Protein AF-G5A8E5-F1 (afdb_monomer_lite)

Organism: Phytophthora sojae (strain P6497) (NCBI:txid1094619)

Sequence (56 aa):
KGGKQICLRFLSAQGCRGKNGKCIIDNLCHFKPAALPDVVRDFTDKNYGGLSSDMQ

pLDDT: mean 90.44, std 7.28, range [54.25, 96.12]

Structure (mmCIF, N/CA/C/O backbone):
data_AF-G5A8E5-F1
#
_entry.id   AF-G5A8E5-F1
#
loop_
_atom_site.group_PDB
_atom_site.id
_atom_site.type_symbol
_atom_site.label_atom_id
_atom_site.label_alt_id
_atom_site.label_comp_id
_atom_site.label_asym_id
_atom_site.label_entity_id
_atom_site.label_seq_id
_atom_site.pdbx_PDB_ins_code
_atom_site.Cartn_x
_atom_site.Cartn_y
_atom_site.Cartn_z
_atom_site.occupancy
_atom_site.B_iso_or_equiv
_atom_site.auth_seq_id
_atom_site.auth_comp_id
_atom_site.auth_asym_id
_atom_site.auth_atom_id
_atom_site.pdbx_PDB_model_num
ATOM 1 N N . LYS A 1 1 ? 2.205 -12.812 -5.190 1.00 54.25 1 LYS A N 1
ATOM 2 C CA . LYS A 1 1 ? 3.678 -12.837 -5.383 1.00 54.25 1 LYS A CA 1
ATOM 3 C C . LYS A 1 1 ? 4.304 -13.134 -4.025 1.00 54.25 1 LYS A C 1
ATOM 5 O O . LYS A 1 1 ? 4.368 -12.234 -3.201 1.00 54.25 1 LYS A O 1
ATOM 10 N N . GLY A 1 2 ? 4.587 -14.407 -3.748 1.00 62.00 2 GLY A N 1
ATOM 11 C CA . GLY A 1 2 ? 4.862 -14.888 -2.388 1.00 62.00 2 GLY A CA 1
ATOM 12 C C . GLY A 1 2 ? 6.193 -14.373 -1.848 1.00 62.00 2 GLY A C 1
ATOM 13 O O . GLY A 1 2 ? 7.225 -14.655 -2.445 1.00 62.00 2 GLY A O 1
ATOM 14 N N . GLY A 1 3 ? 6.144 -13.593 -0.763 1.00 82.94 3 GLY A N 1
ATOM 15 C CA . GLY A 1 3 ? 7.309 -13.110 -0.007 1.00 82.94 3 GLY A CA 1
ATOM 16 C C . GLY A 1 3 ? 7.492 -11.588 0.031 1.00 82.94 3 GLY A C 1
ATOM 17 O O . GLY A 1 3 ? 8.130 -11.085 0.948 1.00 82.94 3 GLY A O 1
ATOM 18 N N . LYS A 1 4 ? 6.910 -10.839 -0.917 1.00 89.44 4 LYS A N 1
ATOM 19 C CA . LYS A 1 4 ? 7.029 -9.370 -0.955 1.00 89.44 4 LYS A CA 1
ATOM 20 C C . LYS A 1 4 ? 5.967 -8.702 -0.082 1.00 89.44 4 LYS A C 1
ATOM 22 O O . LYS A 1 4 ? 4.811 -9.120 -0.074 1.00 89.44 4 LYS A O 1
ATOM 27 N N . GLN A 1 5 ? 6.354 -7.636 0.606 1.00 92.19 5 GLN A N 1
ATOM 28 C CA . GLN A 1 5 ? 5.446 -6.794 1.386 1.00 92.19 5 GLN A CA 1
ATOM 29 C C . GLN A 1 5 ? 4.609 -5.890 0.457 1.00 92.19 5 GLN A C 1
ATOM 31 O O . GLN A 1 5 ? 4.936 -5.692 -0.717 1.00 92.19 5 GLN A O 1
ATOM 36 N N . ILE A 1 6 ? 3.501 -5.343 0.957 1.00 91.56 6 ILE A N 1
ATOM 37 C CA . ILE A 1 6 ? 2.610 -4.476 0.171 1.00 91.56 6 ILE A CA 1
ATOM 38 C C . ILE A 1 6 ? 3.117 -3.032 0.214 1.00 91.56 6 ILE A C 1
ATOM 40 O O . ILE A 1 6 ? 3.427 -2.497 1.277 1.00 91.56 6 ILE A O 1
ATOM 44 N N . CYS A 1 7 ? 3.173 -2.371 -0.942 1.00 94.25 7 CYS A N 1
ATOM 45 C CA . CYS A 1 7 ? 3.466 -0.944 -1.005 1.00 94.25 7 CYS A CA 1
ATOM 46 C C . CYS A 1 7 ? 2.237 -0.119 -0.594 1.00 94.25 7 CYS A C 1
ATOM 48 O O . CYS A 1 7 ? 1.376 0.158 -1.423 1.00 94.25 7 CYS A O 1
ATOM 50 N N . LEU A 1 8 ? 2.167 0.336 0.660 1.00 93.81 8 LEU A N 1
ATOM 51 C CA . LEU A 1 8 ? 1.045 1.170 1.123 1.00 93.81 8 LEU A CA 1
ATOM 52 C C . LEU A 1 8 ? 0.976 2.535 0.423 1.00 93.81 8 LEU A C 1
ATOM 54 O O . LEU A 1 8 ? -0.112 3.029 0.162 1.00 93.81 8 LEU A O 1
ATOM 58 N N . ARG A 1 9 ? 2.119 3.102 0.010 1.00 94.81 9 ARG A N 1
ATOM 59 C CA . ARG A 1 9 ? 2.144 4.324 -0.817 1.00 94.81 9 ARG A CA 1
ATOM 60 C C . ARG A 1 9 ? 1.451 4.144 -2.169 1.00 94.81 9 ARG A C 1
ATOM 62 O O . ARG A 1 9 ? 0.959 5.112 -2.723 1.00 94.81 9 ARG A O 1
ATOM 69 N N . PHE A 1 10 ? 1.433 2.931 -2.722 1.00 94.12 10 PHE A N 1
ATOM 70 C CA . PHE A 1 10 ? 0.697 2.657 -3.959 1.00 94.12 10 PHE A CA 1
ATOM 71 C C . PHE A 1 10 ? -0.822 2.679 -3.735 1.00 94.12 10 PHE A C 1
ATOM 73 O O . PHE A 1 10 ? -1.561 3.096 -4.619 1.00 94.12 10 PHE A O 1
ATOM 80 N N . LEU A 1 11 ? -1.274 2.272 -2.546 1.00 92.88 11 LEU A N 1
ATOM 81 C CA . LEU A 1 11 ? -2.686 2.280 -2.155 1.00 92.88 11 LEU A CA 1
ATOM 82 C C . LEU A 1 11 ? -3.185 3.663 -1.712 1.00 92.88 11 LEU A C 1
ATOM 84 O O . LEU A 1 11 ? -4.391 3.874 -1.611 1.00 92.88 11 LEU A O 1
ATOM 88 N N . SER A 1 12 ? -2.276 4.589 -1.411 1.00 94.75 12 SER A N 1
ATOM 89 C CA . SER A 1 12 ? -2.603 5.859 -0.774 1.00 94.75 12 SER A CA 1
ATOM 90 C C . SER A 1 12 ? -2.631 7.044 -1.736 1.00 94.75 12 SER A C 1
ATOM 92 O O . SER A 1 12 ? -2.051 7.005 -2.822 1.00 94.75 12 SER A O 1
ATOM 94 N N . ALA A 1 13 ? -3.238 8.145 -1.294 1.00 94.56 13 ALA A N 1
ATOM 95 C CA . ALA A 1 13 ? -3.285 9.405 -2.031 1.00 94.56 13 ALA A CA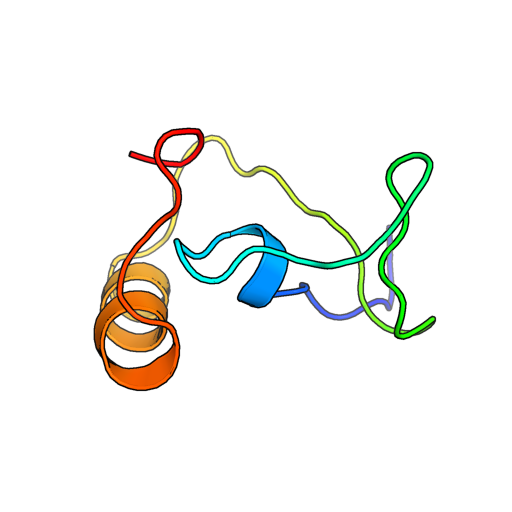 1
ATOM 96 C C . ALA A 1 13 ? -1.889 9.998 -2.309 1.00 94.56 13 ALA A C 1
ATOM 98 O O . ALA A 1 13 ? -1.697 10.686 -3.307 1.00 94.56 13 ALA A O 1
ATOM 99 N N . GLN A 1 14 ? -0.889 9.699 -1.468 1.00 94.50 14 GLN A N 1
ATOM 100 C CA . GLN A 1 14 ? 0.502 10.109 -1.714 1.00 94.50 14 GLN A CA 1
ATOM 101 C C . GLN A 1 14 ? 1.106 9.491 -2.982 1.00 94.50 14 GLN A C 1
ATOM 103 O O . GLN A 1 14 ? 2.025 10.072 -3.565 1.00 94.50 14 GLN A O 1
ATOM 108 N N . GLY A 1 15 ? 0.634 8.310 -3.384 1.00 92.88 15 GLY A N 1
ATOM 109 C CA . GLY A 1 15 ? 1.127 7.598 -4.553 1.00 92.88 15 GLY A CA 1
ATOM 110 C C . GLY A 1 15 ? 2.530 6.998 -4.388 1.00 92.88 15 GLY A C 1
ATOM 111 O O . GLY A 1 15 ? 3.371 7.415 -3.580 1.00 92.88 15 GLY A O 1
ATOM 112 N N . CYS A 1 16 ? 2.814 5.985 -5.208 1.00 94.50 16 CYS A N 1
ATOM 113 C CA . CYS A 1 16 ? 4.153 5.425 -5.354 1.00 94.50 16 CYS A CA 1
ATOM 114 C C . CYS A 1 16 ? 4.819 5.981 -6.616 1.00 94.50 16 CYS A C 1
ATOM 116 O O . CYS A 1 16 ? 4.227 5.973 -7.689 1.00 94.50 16 CYS A O 1
ATOM 118 N N . ARG A 1 17 ? 6.095 6.372 -6.521 1.00 94.12 17 ARG A N 1
ATOM 119 C CA . ARG A 1 17 ? 6.912 6.815 -7.672 1.00 94.12 17 ARG A CA 1
ATOM 120 C C . ARG A 1 17 ? 7.442 5.658 -8.531 1.00 94.12 17 ARG A C 1
ATOM 122 O O . ARG A 1 17 ? 8.331 5.848 -9.359 1.00 94.12 17 ARG A O 1
ATOM 129 N N . GLY A 1 18 ? 6.945 4.449 -8.282 1.00 92.25 18 GLY A N 1
ATOM 130 C CA . GLY A 1 18 ? 7.277 3.254 -9.037 1.00 92.25 18 GLY A CA 1
ATOM 131 C C . GLY A 1 18 ? 6.878 3.378 -10.507 1.00 92.25 18 GLY A C 1
ATOM 132 O O . GLY A 1 18 ? 5.879 4.013 -10.835 1.00 92.25 18 GLY A O 1
ATOM 133 N N . LYS A 1 19 ? 7.656 2.766 -11.401 1.00 89.44 19 LYS A N 1
ATOM 134 C CA . LYS A 1 19 ? 7.411 2.774 -12.853 1.00 89.44 19 LYS A CA 1
ATOM 135 C C . LYS A 1 19 ? 7.134 1.357 -13.345 1.00 89.44 19 LYS A C 1
ATOM 137 O O . LYS A 1 19 ? 7.552 0.387 -12.714 1.00 89.44 19 LYS A O 1
ATOM 142 N N . ASN A 1 20 ? 6.437 1.234 -14.475 1.00 88.62 20 ASN A N 1
ATOM 143 C CA . ASN A 1 20 ? 6.154 -0.050 -15.134 1.00 88.62 20 ASN A CA 1
ATOM 144 C C . ASN A 1 20 ? 5.531 -1.100 -14.187 1.00 88.62 20 ASN A C 1
ATOM 146 O O . ASN A 1 20 ? 5.888 -2.277 -14.216 1.00 88.62 20 ASN A O 1
ATOM 150 N N . GLY A 1 21 ? 4.645 -0.658 -13.284 1.00 85.00 21 GLY A N 1
ATOM 151 C CA . GLY A 1 21 ? 3.954 -1.533 -12.329 1.00 85.00 21 GLY A CA 1
ATOM 152 C C . GLY A 1 21 ? 4.82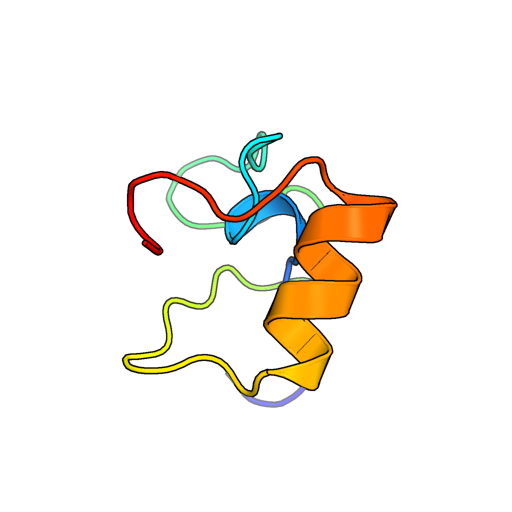4 -2.100 -11.197 1.00 85.00 21 GLY A C 1
ATOM 153 O O . GLY A 1 21 ? 4.378 -3.005 -10.489 1.00 85.00 21 GLY A O 1
ATOM 154 N N . LYS A 1 22 ? 6.051 -1.600 -11.003 1.00 90.56 22 LYS A N 1
ATOM 155 C CA . LYS A 1 22 ? 6.946 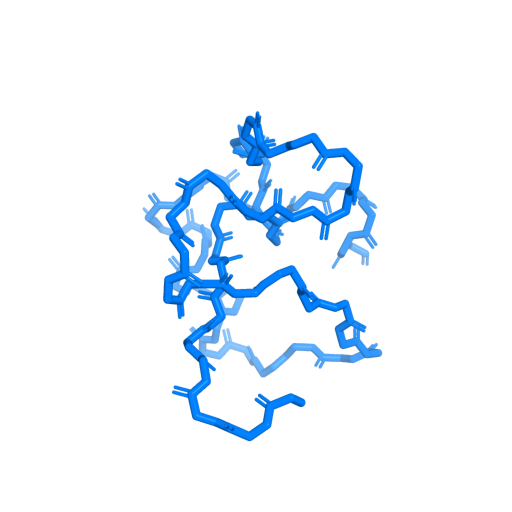-2.007 -9.909 1.00 90.56 22 LYS A CA 1
ATOM 156 C C . LYS A 1 22 ? 7.150 -0.875 -8.912 1.00 90.56 22 LYS A C 1
ATOM 158 O O . LYS A 1 22 ? 7.262 0.282 -9.306 1.00 90.56 22 LYS A O 1
ATOM 163 N N . CYS A 1 23 ? 7.250 -1.231 -7.633 1.00 94.12 23 CYS A N 1
ATOM 164 C CA . CYS A 1 23 ? 7.643 -0.293 -6.589 1.00 94.12 23 CYS A CA 1
ATOM 165 C C . CYS A 1 23 ? 9.119 0.100 -6.745 1.00 94.12 23 CYS A C 1
ATOM 167 O O . CYS A 1 23 ? 9.913 -0.664 -7.289 1.00 94.12 23 CYS A O 1
ATOM 169 N N . ILE A 1 24 ? 9.487 1.274 -6.226 1.00 94.44 24 ILE A N 1
ATOM 170 C CA . ILE A 1 24 ? 10.891 1.699 -6.108 1.00 94.44 24 ILE A CA 1
ATOM 171 C C . ILE A 1 24 ? 11.679 0.872 -5.079 1.00 94.44 24 ILE A C 1
ATOM 173 O O . ILE A 1 24 ? 12.896 0.781 -5.174 1.00 94.44 24 ILE A O 1
ATOM 177 N N . ILE A 1 25 ? 10.991 0.275 -4.099 1.00 93.62 25 ILE A N 1
ATOM 178 C CA . ILE A 1 25 ? 11.587 -0.613 -3.097 1.00 93.62 25 ILE A CA 1
ATOM 179 C C . ILE A 1 25 ? 11.369 -2.043 -3.578 1.00 93.62 25 ILE A C 1
ATOM 181 O O . ILE A 1 25 ? 10.222 -2.474 -3.693 1.00 93.62 25 ILE A O 1
ATOM 185 N N . ASP A 1 26 ? 12.449 -2.784 -3.840 1.00 90.88 26 ASP A N 1
ATOM 186 C CA . ASP A 1 26 ? 12.348 -4.096 -4.493 1.00 90.88 26 ASP A CA 1
ATOM 187 C C . ASP A 1 26 ? 11.504 -5.094 -3.685 1.00 90.88 26 ASP A C 1
ATOM 189 O O . ASP A 1 26 ? 10.696 -5.833 -4.248 1.00 90.88 26 ASP A O 1
ATOM 193 N N . ASN A 1 27 ? 11.602 -5.057 -2.353 1.00 92.25 27 ASN A N 1
ATOM 194 C CA . ASN A 1 27 ? 10.835 -5.950 -1.482 1.00 92.25 27 ASN A CA 1
ATOM 195 C C . ASN A 1 27 ? 9.341 -5.586 -1.361 1.00 92.25 27 ASN A C 1
ATOM 197 O O . ASN A 1 27 ? 8.578 -6.324 -0.737 1.00 92.25 27 ASN A O 1
ATOM 201 N N . LEU A 1 28 ? 8.906 -4.467 -1.949 1.00 94.31 28 LEU A N 1
ATOM 202 C CA . LEU A 1 28 ? 7.503 -4.070 -1.987 1.00 94.31 28 LEU A CA 1
ATOM 203 C C . LEU A 1 28 ? 6.872 -4.415 -3.336 1.00 94.31 28 LEU A C 1
ATOM 205 O O . LEU A 1 28 ? 7.485 -4.312 -4.400 1.00 94.31 28 LEU A O 1
ATOM 209 N N . CYS A 1 29 ? 5.595 -4.776 -3.308 1.00 93.31 29 CYS A N 1
ATOM 210 C CA . CYS A 1 29 ? 4.798 -4.975 -4.507 1.00 93.31 29 CYS A CA 1
ATOM 211 C C . CYS A 1 29 ? 3.616 -4.009 -4.557 1.00 93.31 29 CYS A C 1
ATOM 213 O O . CYS A 1 29 ? 3.022 -3.656 -3.537 1.00 93.31 29 CYS A O 1
ATOM 215 N N . HIS A 1 30 ? 3.286 -3.574 -5.772 1.00 92.50 30 HIS A N 1
ATOM 216 C CA . HIS A 1 30 ? 2.003 -2.942 -6.036 1.00 92.50 30 HIS A CA 1
ATOM 217 C C . HIS A 1 30 ? 0.939 -4.034 -6.019 1.00 92.50 30 HIS A C 1
ATOM 219 O O . HIS A 1 30 ? 1.081 -5.066 -6.682 1.00 92.50 30 HIS A O 1
ATOM 225 N N . PHE A 1 31 ? -0.088 -3.815 -5.214 1.00 87.38 31 PHE A N 1
ATOM 226 C CA . PHE A 1 31 ? -1.175 -4.748 -4.988 1.00 87.38 31 PHE A CA 1
ATOM 227 C C . PHE A 1 31 ? -2.469 -3.948 -5.032 1.00 87.38 31 PHE A C 1
ATOM 229 O O . PHE A 1 31 ? -2.544 -2.911 -4.385 1.00 87.38 31 PHE A O 1
ATOM 236 N N . LYS A 1 32 ? -3.446 -4.403 -5.818 1.00 87.12 32 LYS A N 1
ATOM 237 C CA . LYS A 1 32 ? -4.7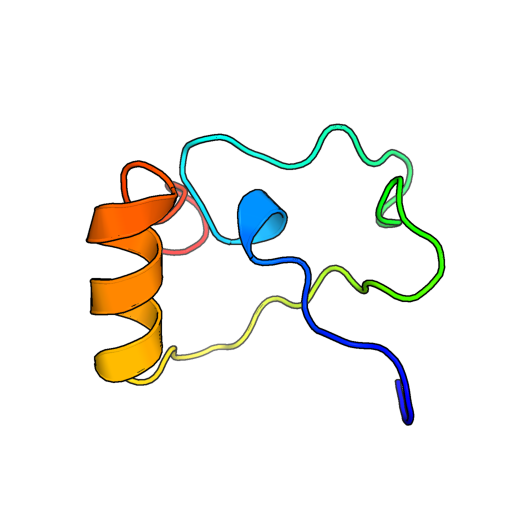61 -3.773 -5.946 1.00 87.12 32 LYS A CA 1
ATOM 238 C C . LYS A 1 32 ? -5.819 -4.790 -5.510 1.00 87.12 32 LYS A C 1
ATOM 240 O O . LYS A 1 32 ? -6.238 -5.606 -6.332 1.00 87.12 32 LYS A O 1
ATOM 245 N N . PRO A 1 33 ? -6.152 -4.851 -4.211 1.00 86.69 33 PRO A N 1
ATOM 246 C CA . PRO A 1 33 ? -7.197 -5.745 -3.734 1.00 86.69 33 PRO A CA 1
ATOM 247 C C . PRO A 1 33 ? -8.579 -5.233 -4.142 1.00 86.69 33 PRO A C 1
ATOM 249 O O . PRO A 1 33 ? -8.780 -4.031 -4.274 1.00 86.69 33 PRO A O 1
ATOM 252 N N . ALA A 1 34 ? -9.543 -6.146 -4.280 1.00 87.75 34 ALA A N 1
ATOM 253 C CA . ALA A 1 34 ? -10.944 -5.783 -4.508 1.00 87.75 34 ALA A CA 1
ATOM 254 C C . ALA A 1 34 ? -11.592 -5.118 -3.278 1.00 87.75 34 ALA A C 1
ATOM 256 O O . ALA A 1 34 ? -12.527 -4.342 -3.422 1.00 87.75 34 ALA A O 1
ATOM 257 N N . ALA A 1 35 ? -11.090 -5.420 -2.077 1.00 87.81 35 ALA A N 1
ATOM 258 C CA . ALA A 1 35 ? -11.509 -4.799 -0.828 1.00 87.81 35 ALA A CA 1
ATOM 259 C C . ALA A 1 35 ? -10.318 -4.688 0.133 1.00 87.81 35 ALA A C 1
ATOM 261 O O . ALA A 1 35 ? -9.484 -5.596 0.209 1.00 87.81 35 ALA A O 1
ATOM 262 N N . LEU A 1 36 ? -10.245 -3.585 0.877 1.00 89.38 36 LEU A N 1
ATOM 263 C CA . LEU A 1 36 ? -9.259 -3.381 1.937 1.00 89.38 36 LEU A CA 1
ATOM 264 C C . LEU A 1 36 ? -9.922 -3.550 3.309 1.00 89.38 36 LEU A C 1
ATOM 266 O O . LEU A 1 36 ? -10.968 -2.944 3.537 1.00 89.38 36 LEU A O 1
ATOM 270 N N . PRO A 1 37 ? -9.311 -4.302 4.243 1.00 92.19 37 PRO A N 1
ATOM 271 C CA . PRO A 1 37 ? -9.758 -4.320 5.632 1.00 92.19 37 PRO A CA 1
ATOM 272 C C . PRO A 1 37 ? -9.730 -2.914 6.243 1.00 92.19 37 PRO A C 1
ATOM 274 O O . PRO A 1 37 ? -8.789 -2.158 5.986 1.00 92.19 37 PRO A O 1
ATOM 277 N N . ASP A 1 38 ? -10.695 -2.589 7.107 1.00 93.81 38 ASP A N 1
ATOM 278 C CA . ASP A 1 38 ? -10.816 -1.250 7.708 1.00 93.81 38 ASP A CA 1
ATOM 279 C C . ASP A 1 38 ? -9.549 -0.809 8.440 1.00 93.81 38 ASP A C 1
ATOM 281 O O . ASP A 1 38 ? -9.090 0.311 8.252 1.00 93.81 38 ASP A O 1
ATOM 285 N N . VAL A 1 39 ? -8.884 -1.728 9.146 1.00 94.31 39 VAL A N 1
ATOM 286 C CA . VAL A 1 39 ? -7.602 -1.446 9.813 1.00 94.31 39 VAL A CA 1
ATOM 287 C C . VAL A 1 39 ? -6.524 -0.934 8.847 1.00 94.31 39 VAL A C 1
ATOM 289 O O . VAL A 1 39 ? -5.729 -0.065 9.203 1.00 94.31 39 VAL A O 1
ATOM 292 N N . VAL A 1 40 ? -6.500 -1.433 7.607 1.00 92.00 40 VAL A N 1
ATOM 293 C CA . VAL A 1 40 ? -5.553 -0.975 6.581 1.00 92.00 40 VAL A CA 1
ATOM 294 C C . VAL A 1 40 ? -5.981 0.384 6.040 1.00 92.00 40 VAL A C 1
ATOM 296 O O . VAL A 1 40 ? -5.120 1.231 5.797 1.00 92.00 40 VAL A O 1
ATOM 299 N N . ARG A 1 41 ? -7.290 0.615 5.883 1.00 92.94 41 ARG A N 1
ATOM 300 C CA . ARG A 1 41 ? -7.842 1.910 5.462 1.00 92.94 41 ARG A CA 1
ATOM 301 C C . ARG A 1 41 ? -7.507 2.996 6.481 1.00 92.94 41 ARG A C 1
ATOM 303 O O . ARG A 1 41 ? -6.876 3.976 6.105 1.00 92.94 41 ARG A O 1
ATOM 310 N N . ASP A 1 42 ? -7.805 2.767 7.757 1.00 95.38 42 ASP A N 1
ATOM 311 C CA . ASP A 1 42 ? -7.508 3.687 8.863 1.00 95.38 42 ASP A CA 1
ATOM 312 C C . ASP A 1 42 ? -6.013 3.975 8.987 1.00 95.38 42 ASP A C 1
ATOM 314 O O . ASP A 1 42 ? -5.594 5.116 9.188 1.00 95.38 42 ASP A O 1
ATOM 318 N N . PHE A 1 43 ? -5.179 2.939 8.865 1.00 95.06 43 PHE A N 1
ATOM 319 C CA . PHE A 1 43 ? -3.732 3.115 8.899 1.00 95.06 43 PHE A CA 1
ATOM 320 C C . PHE A 1 43 ? -3.239 3.936 7.702 1.00 95.06 43 PHE A C 1
ATOM 322 O O . PHE A 1 43 ? -2.379 4.805 7.859 1.00 95.06 43 PHE A O 1
ATOM 329 N N . THR A 1 44 ? -3.784 3.683 6.511 1.00 94.06 44 THR A N 1
ATOM 330 C CA . THR A 1 44 ? -3.427 4.416 5.290 1.00 94.06 44 THR A CA 1
ATOM 331 C C . THR A 1 44 ? -3.889 5.868 5.361 1.00 94.06 44 THR A C 1
ATOM 333 O O . THR A 1 44 ? -3.146 6.762 4.965 1.00 94.06 44 THR A O 1
ATOM 336 N N . ASP A 1 45 ? -5.059 6.123 5.939 1.00 94.44 45 ASP A N 1
ATOM 337 C CA . ASP A 1 45 ? -5.570 7.467 6.181 1.00 94.44 45 ASP A CA 1
ATOM 338 C C . ASP A 1 45 ? -4.634 8.271 7.091 1.00 94.44 45 ASP A C 1
ATOM 340 O O . ASP A 1 45 ? -4.040 9.264 6.663 1.00 94.44 45 ASP A O 1
ATOM 344 N N . LYS A 1 46 ? -4.362 7.733 8.285 1.00 96.12 46 LYS A N 1
ATOM 345 C CA . LYS A 1 46 ? -3.546 8.385 9.320 1.00 96.12 46 LYS A CA 1
ATOM 346 C C . LYS A 1 46 ? -2.094 8.629 8.909 1.00 96.12 46 LYS A C 1
ATOM 348 O O . LYS A 1 46 ? -1.507 9.624 9.322 1.00 96.12 46 LYS A O 1
ATOM 353 N N . ASN A 1 47 ? -1.494 7.718 8.141 1.00 95.81 47 ASN A N 1
ATOM 354 C CA . ASN A 1 47 ? -0.051 7.748 7.858 1.00 95.81 47 ASN A CA 1
ATOM 355 C C . ASN A 1 47 ? 0.281 8.172 6.422 1.00 95.81 47 ASN A C 1
ATOM 357 O O . ASN A 1 47 ? 1.409 8.586 6.144 1.00 95.81 47 ASN A O 1
ATOM 361 N N . TYR A 1 48 ? -0.676 8.054 5.498 1.00 95.06 48 TYR A N 1
ATOM 362 C CA . TYR A 1 48 ? -0.438 8.248 4.070 1.00 95.06 48 TYR A CA 1
ATOM 363 C C . TYR A 1 48 ? -1.437 9.179 3.372 1.00 95.06 48 TYR A C 1
ATOM 365 O O . TYR A 1 48 ? -1.392 9.281 2.144 1.00 95.06 48 TYR A O 1
ATOM 373 N N . GLY A 1 49 ? -2.267 9.903 4.130 1.00 93.94 49 GLY A N 1
ATOM 374 C CA . GLY A 1 49 ? -3.150 10.949 3.604 1.00 93.94 49 GLY A CA 1
ATOM 375 C C . GLY A 1 49 ? -4.387 10.415 2.884 1.00 93.94 49 GLY A C 1
ATOM 376 O O . GLY A 1 49 ? -4.882 11.072 1.973 1.00 93.94 49 GLY A O 1
ATOM 377 N N . GLY A 1 50 ? -4.848 9.220 3.252 1.00 94.31 50 GLY A N 1
ATOM 378 C C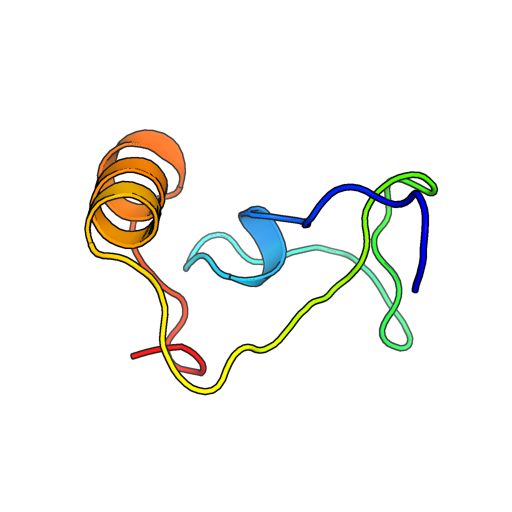A . GLY A 1 50 ? -6.039 8.595 2.673 1.00 94.31 50 GLY A CA 1
ATOM 379 C C . GLY A 1 50 ? -5.727 7.612 1.550 1.00 94.31 50 GLY A C 1
ATOM 380 O O . GLY A 1 50 ? -4.579 7.449 1.126 1.00 94.31 50 GLY A O 1
ATOM 381 N N . LEU A 1 51 ? -6.769 6.934 1.069 1.00 93.38 51 LEU A N 1
ATOM 382 C CA . LEU A 1 51 ? -6.697 6.045 -0.093 1.00 93.38 51 LEU A CA 1
ATOM 383 C C . LEU A 1 51 ? -6.617 6.846 -1.394 1.00 93.38 51 LEU A C 1
ATOM 385 O O . LEU A 1 51 ? -7.206 7.923 -1.510 1.00 93.38 51 LEU A O 1
ATOM 389 N N . SER A 1 52 ? -5.905 6.301 -2.381 1.00 91.62 52 SER A N 1
ATOM 390 C CA . SER A 1 52 ? -5.921 6.850 -3.737 1.00 91.62 52 SER A CA 1
ATOM 391 C C . SER A 1 52 ? -7.322 6.746 -4.342 1.00 91.62 52 SER A C 1
ATOM 393 O O . SER A 1 52 ? -8.099 5.871 -3.971 1.00 91.62 52 SER A O 1
ATOM 395 N N . SER A 1 53 ? -7.640 7.599 -5.316 1.00 88.50 53 SER A N 1
ATOM 396 C CA . SER A 1 53 ? -8.941 7.571 -6.005 1.00 88.50 53 SER A CA 1
ATOM 397 C C . SER A 1 53 ? -9.230 6.247 -6.720 1.00 88.50 53 SER A C 1
ATOM 399 O O . SER A 1 53 ? -10.380 5.923 -6.961 1.00 88.50 53 SER A O 1
ATOM 401 N N . ASP A 1 54 ? -8.191 5.480 -7.054 1.00 84.69 54 ASP A N 1
ATOM 402 C CA . ASP A 1 54 ? -8.304 4.149 -7.665 1.00 84.69 54 ASP A CA 1
ATOM 403 C C . ASP A 1 54 ? -8.632 3.039 -6.642 1.00 84.69 54 ASP A C 1
ATOM 405 O O . ASP A 1 54 ? -8.932 1.907 -7.025 1.00 84.69 54 ASP A O 1
ATOM 409 N N . MET A 1 55 ? -8.541 3.369 -5.349 1.00 84.94 55 MET A N 1
ATOM 410 C CA . MET A 1 55 ? -8.792 2.499 -4.197 1.00 84.94 55 MET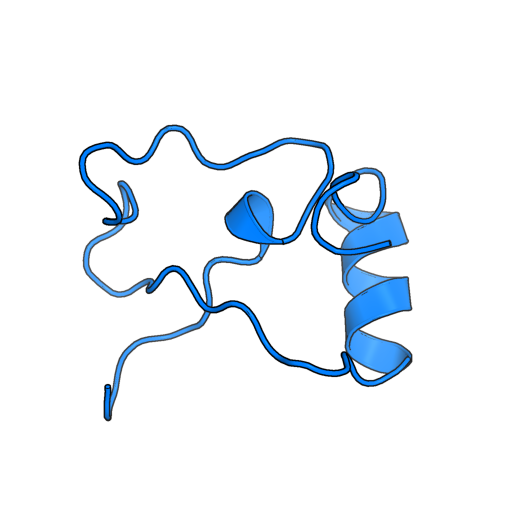 A CA 1
ATOM 411 C C . MET A 1 55 ? -9.984 2.958 -3.336 1.00 84.94 55 MET A C 1
ATOM 413 O O . MET A 1 55 ? -10.234 2.333 -2.303 1.00 84.94 55 MET A O 1
ATOM 417 N N . GLN A 1 56 ? -10.671 4.041 -3.719 1.00 77.12 56 GLN A N 1
ATOM 418 C CA . GLN A 1 56 ? -11.942 4.490 -3.132 1.00 77.12 56 GLN A CA 1
ATOM 419 C C . GLN A 1 56 ? -13.110 3.781 -3.817 1.00 77.12 56 GLN A C 1
ATOM 421 O O . GLN A 1 56 ? -14.046 3.400 -3.082 1.00 77.12 56 GLN A O 1
#

Radius of gyration: 10.74 Å; chains: 1; bounding box: 24×26×25 Å

Foldseek 3Di:
DPQAAEDLLCFAQVHAPDPPQQGPDNSYHHDQDPDDDVVSQVVCCVPPVGTHPSND

Secondary structure (DSSP, 8-state):
-TTPEE-HHHHBTT-----TT--SSTTEE----SS--HHHHHHHHHHHSSB-TT--